Protein AF-A0A8H2PKF2-F1 (afdb_monomer_lite)

Foldseek 3Di:
DDDDPPPPPPPPPVPVLVVLLVLLLCLLQVLLCCLVPQAWDPDDDPCSNVSSVVSNVVSVVSVVLSVVCVVPVVSSVVCVVCSVVSNVVSVVVSVVCCCCGRVVVDPDPPDDDDD

Radius of gyration: 20.4 Å; chains: 1; bounding box: 62×40×56 Å

Structure (mmCIF, N/CA/C/O backbone):
data_AF-A0A8H2PKF2-F1
#
_entry.id   AF-A0A8H2PKF2-F1
#
loop_
_atom_site.group_PDB
_atom_site.id
_atom_site.type_symbol
_atom_site.label_atom_id
_atom_site.label_alt_id
_atom_site.label_comp_id
_atom_site.label_asym_id
_atom_site.label_entity_id
_atom_site.label_seq_id
_atom_site.pdbx_PDB_ins_code
_atom_site.Cartn_x
_atom_site.Cartn_y
_atom_site.Cartn_z
_atom_site.occupancy
_atom_site.B_iso_or_equiv
_atom_site.auth_seq_id
_atom_site.auth_comp_id
_atom_site.auth_asym_id
_atom_site.auth_atom_id
_atom_site.pdbx_PDB_model_num
ATOM 1 N N . MET A 1 1 ? -35.311 26.660 37.544 1.00 52.72 1 MET A N 1
ATOM 2 C CA . MET A 1 1 ? -35.592 25.483 36.696 1.00 52.7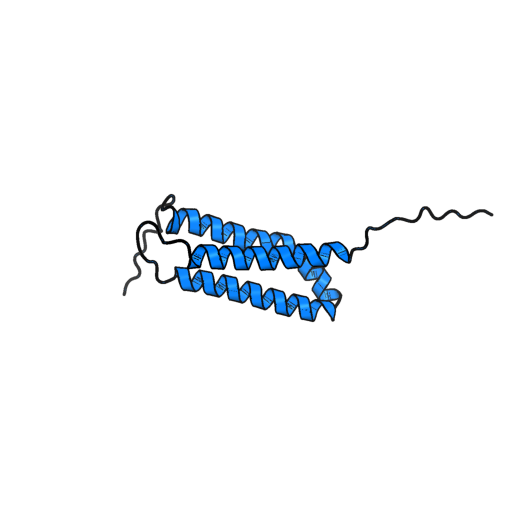2 1 MET A CA 1
ATOM 3 C C . MET A 1 1 ? -35.675 25.957 35.256 1.00 52.72 1 MET A C 1
ATOM 5 O O . MET A 1 1 ? -36.600 26.689 34.955 1.00 52.72 1 MET A O 1
ATOM 9 N N . SER A 1 2 ? -34.694 25.623 34.417 1.00 45.69 2 SER A N 1
ATOM 10 C CA . SER A 1 2 ? -34.925 25.154 33.043 1.00 45.69 2 SER A CA 1
ATOM 11 C C . SER A 1 2 ? -33.579 24.757 32.447 1.00 45.69 2 SER A C 1
ATOM 13 O O . SER A 1 2 ? -32.729 25.599 32.167 1.00 45.69 2 SER A O 1
ATOM 15 N N . SER A 1 3 ? -33.393 23.449 32.341 1.00 62.47 3 SER A N 1
ATOM 16 C CA . SER A 1 3 ? -32.327 22.794 31.601 1.00 62.47 3 SER A CA 1
ATOM 17 C C . SER A 1 3 ? -32.465 23.109 30.116 1.00 62.47 3 SER A C 1
ATOM 19 O O . SER A 1 3 ? -33.571 23.053 29.586 1.00 62.47 3 SER A O 1
ATOM 21 N N . THR A 1 4 ? -31.349 23.348 29.435 1.00 54.03 4 THR A N 1
ATOM 22 C CA . THR A 1 4 ? -31.256 23.029 28.007 1.00 54.03 4 THR A CA 1
ATOM 23 C C . THR A 1 4 ? -29.819 22.662 27.698 1.00 54.03 4 THR A C 1
ATOM 25 O O . THR A 1 4 ? -28.967 23.510 27.440 1.00 54.03 4 THR A O 1
ATOM 28 N N . ASP A 1 5 ? -29.579 21.359 27.808 1.00 52.06 5 ASP A N 1
ATOM 29 C CA . ASP A 1 5 ? -28.483 20.625 27.203 1.00 52.06 5 ASP A CA 1
ATOM 30 C C . ASP A 1 5 ? -28.297 21.066 25.749 1.00 52.06 5 ASP A C 1
ATOM 32 O O . ASP A 1 5 ? -29.029 20.639 24.851 1.00 52.06 5 ASP A O 1
ATOM 36 N N . ALA A 1 6 ? -27.297 21.911 25.501 1.00 57.41 6 ALA A N 1
ATOM 37 C CA . ALA A 1 6 ? -26.749 22.081 24.165 1.00 57.41 6 ALA A CA 1
ATOM 38 C C . ALA A 1 6 ? -26.019 20.781 23.823 1.00 57.41 6 ALA A C 1
ATOM 40 O O . ALA A 1 6 ? -24.849 20.565 24.143 1.00 57.41 6 ALA A O 1
ATOM 41 N N . THR A 1 7 ? -26.799 19.881 23.243 1.00 52.03 7 THR A N 1
ATOM 42 C CA . THR A 1 7 ? -26.437 18.562 22.763 1.00 52.03 7 THR A CA 1
ATOM 43 C C . THR A 1 7 ? -25.239 18.720 21.838 1.00 52.03 7 THR A C 1
ATOM 45 O O . THR A 1 7 ? -25.351 19.186 20.705 1.00 52.03 7 THR A O 1
ATOM 48 N N . VAL A 1 8 ? -24.062 18.362 22.347 1.00 54.22 8 VAL A N 1
ATOM 49 C CA . VAL A 1 8 ? -22.845 18.220 21.559 1.00 54.22 8 VAL A CA 1
ATOM 50 C C . VAL A 1 8 ? -23.145 17.141 20.522 1.00 54.22 8 VAL A C 1
ATOM 52 O O . VAL A 1 8 ? -23.104 15.949 20.827 1.00 54.22 8 VAL A O 1
ATOM 55 N N . LEU A 1 9 ? -23.516 17.550 19.307 1.00 50.47 9 LEU A N 1
ATOM 56 C CA . LEU A 1 9 ? -23.667 16.665 18.156 1.00 50.47 9 LEU A CA 1
ATOM 57 C C . LEU A 1 9 ? -22.272 16.191 17.752 1.00 50.47 9 LEU A C 1
ATOM 59 O O . LEU A 1 9 ? -21.664 16.662 16.794 1.00 50.47 9 LEU A O 1
ATOM 63 N N . ASN A 1 10 ? -21.736 15.272 18.546 1.00 56.50 10 ASN A N 1
ATOM 64 C CA . ASN A 1 10 ? -20.549 14.524 18.209 1.00 56.50 10 ASN A CA 1
ATOM 65 C C . ASN A 1 10 ? -20.927 13.700 16.967 1.00 56.50 10 ASN A C 1
ATOM 67 O O . ASN A 1 10 ? -21.855 12.887 17.054 1.00 56.50 10 ASN A O 1
ATOM 71 N N . PRO A 1 11 ? -20.304 13.918 15.794 1.00 54.91 11 PRO A N 1
ATOM 72 C CA . PRO A 1 11 ? -20.658 13.148 14.614 1.00 54.91 11 PRO A CA 1
ATOM 73 C C . PRO A 1 11 ? -20.467 11.663 14.941 1.00 54.91 11 PRO A C 1
ATOM 75 O O . PRO A 1 11 ? -19.468 11.313 15.582 1.00 54.91 11 PRO A O 1
ATOM 78 N N . PRO A 1 12 ? -21.395 10.780 14.531 1.00 50.19 12 PRO A N 1
ATOM 79 C CA . PRO A 1 12 ? -21.312 9.367 14.848 1.00 50.19 12 PRO A CA 1
ATOM 80 C C . PRO A 1 12 ? -19.991 8.832 14.298 1.00 50.19 12 PRO A C 1
ATOM 82 O O . PRO A 1 12 ? -19.786 8.670 13.094 1.00 50.19 12 PRO A O 1
ATOM 85 N N . VAL A 1 13 ? -19.073 8.559 15.223 1.00 52.84 13 VAL A N 1
ATOM 86 C CA . VAL A 1 13 ? -17.730 8.009 15.001 1.00 52.84 13 VAL A CA 1
ATOM 87 C C . VAL A 1 13 ? -17.767 6.731 14.141 1.00 52.84 13 VAL A C 1
ATOM 89 O O . VAL A 1 13 ? -16.763 6.385 13.515 1.00 52.84 13 VAL A O 1
ATOM 92 N N . ALA A 1 14 ? -18.940 6.100 14.033 1.00 50.56 14 ALA A N 1
ATOM 93 C CA . ALA A 1 14 ? -19.238 4.910 13.252 1.00 50.56 14 ALA A CA 1
ATOM 94 C C . ALA A 1 14 ? -19.068 5.066 11.725 1.00 50.56 14 ALA A C 1
ATOM 96 O O . ALA A 1 14 ? -18.584 4.131 11.091 1.00 50.56 14 ALA A O 1
ATOM 97 N N . LEU A 1 15 ? -19.391 6.217 11.112 1.00 44.12 15 LEU A N 1
ATOM 98 C CA . LEU A 1 15 ? -19.379 6.325 9.637 1.00 44.12 15 LEU A CA 1
ATOM 99 C C . LEU A 1 15 ? -17.959 6.462 9.053 1.00 44.12 15 LEU A C 1
ATOM 101 O O . LEU A 1 15 ? -17.655 5.939 7.983 1.00 44.12 15 LEU A O 1
ATOM 105 N N . LYS A 1 16 ? -17.050 7.118 9.784 1.00 51.56 16 LYS A N 1
ATOM 106 C CA . LYS A 1 16 ? -15.655 7.314 9.342 1.00 51.56 16 LYS A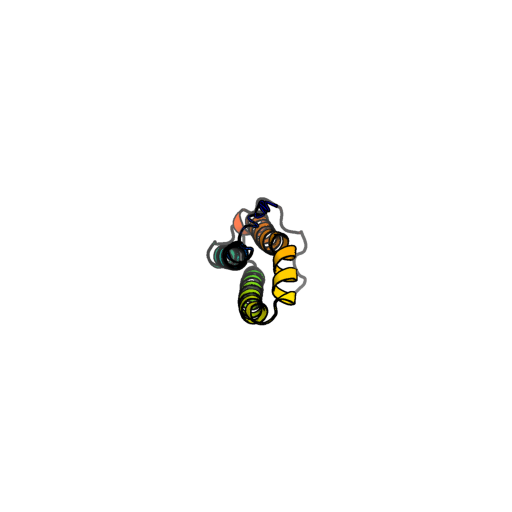 CA 1
ATOM 107 C C . LYS A 1 16 ? -14.856 6.003 9.278 1.00 51.56 16 LYS A C 1
ATOM 109 O O . LYS A 1 16 ? -13.928 5.909 8.483 1.00 51.56 16 LYS A O 1
ATOM 114 N N . LEU A 1 17 ? -15.220 4.990 10.073 1.00 53.47 17 LEU A N 1
ATOM 115 C CA . LEU A 1 17 ? -14.496 3.714 10.126 1.00 53.47 17 LEU A CA 1
ATOM 116 C C . LEU A 1 17 ? -14.662 2.892 8.833 1.00 53.47 17 LEU A C 1
ATOM 118 O O . LEU A 1 17 ? -13.703 2.268 8.385 1.00 53.47 17 LEU A O 1
ATOM 122 N N . GLY A 1 18 ? -15.843 2.940 8.205 1.00 65.06 18 GLY A N 1
ATOM 123 C CA . GLY A 1 18 ? -16.121 2.213 6.961 1.00 65.06 18 GLY A CA 1
ATOM 124 C C . GLY A 1 18 ? -15.340 2.755 5.762 1.00 65.06 18 GLY A C 1
ATOM 125 O O . GLY A 1 18 ? -14.670 1.994 5.068 1.00 65.06 18 GLY A O 1
ATOM 126 N N . TRP A 1 19 ? -15.361 4.075 5.551 1.00 72.62 19 TRP A N 1
ATOM 127 C CA . TRP A 1 19 ? -14.678 4.695 4.409 1.00 72.62 19 TRP A CA 1
ATOM 128 C C . TRP A 1 19 ? -13.151 4.651 4.532 1.00 72.62 19 TRP A C 1
ATOM 130 O O . TRP A 1 19 ? -12.467 4.369 3.554 1.00 72.62 19 TRP A O 1
ATOM 140 N N . GLN A 1 20 ? -12.595 4.887 5.729 1.00 74.75 20 GLN A N 1
ATOM 141 C CA . GLN A 1 20 ? -11.141 4.840 5.932 1.00 74.75 20 GLN A CA 1
ATOM 142 C C . GLN A 1 20 ? -10.588 3.419 5.764 1.00 74.75 20 GLN A C 1
ATOM 144 O O . GLN A 1 20 ? -9.554 3.243 5.125 1.00 74.75 20 GLN A O 1
ATOM 149 N N . GLY A 1 21 ? -11.287 2.403 6.285 1.00 75.56 21 GLY A N 1
ATOM 150 C CA . GLY A 1 21 ? -10.905 1.003 6.088 1.00 75.56 21 GLY A CA 1
ATOM 151 C C . GLY A 1 21 ? -10.977 0.581 4.619 1.00 75.56 21 GLY A C 1
ATOM 152 O O . GLY A 1 21 ? -10.047 -0.050 4.119 1.00 75.56 21 GLY A O 1
ATOM 153 N N . ALA A 1 22 ? -12.035 0.990 3.910 1.00 80.75 22 ALA A N 1
ATOM 154 C CA . ALA A 1 22 ? -12.155 0.759 2.473 1.00 80.75 22 ALA A CA 1
ATOM 155 C C . ALA A 1 22 ? -11.028 1.452 1.693 1.00 80.75 22 ALA A C 1
ATOM 157 O O . ALA A 1 22 ? -10.405 0.824 0.848 1.00 80.75 22 ALA A O 1
ATOM 158 N N . ALA A 1 23 ? -10.703 2.707 2.018 1.00 85.00 23 ALA A N 1
ATOM 159 C CA . ALA A 1 23 ? -9.631 3.449 1.359 1.00 85.00 23 ALA A CA 1
ATOM 160 C C . ALA A 1 23 ? -8.257 2.776 1.519 1.00 85.00 23 ALA A C 1
ATOM 162 O O . ALA A 1 23 ? -7.507 2.712 0.549 1.00 85.00 23 ALA A O 1
ATOM 163 N N . VAL A 1 24 ? -7.945 2.233 2.705 1.00 85.38 24 VAL A N 1
ATOM 164 C CA . VAL A 1 24 ? -6.709 1.461 2.933 1.00 85.38 24 VAL A CA 1
ATOM 165 C C . VAL A 1 24 ? -6.668 0.253 2.000 1.00 85.38 24 VAL A C 1
ATOM 167 O O . VAL A 1 24 ? -5.733 0.124 1.214 1.00 85.38 24 VAL A O 1
ATOM 170 N N . VAL A 1 25 ? -7.687 -0.608 2.040 1.00 85.69 25 VAL A N 1
ATOM 171 C CA . VAL A 1 25 ? -7.717 -1.833 1.222 1.00 85.69 25 VAL A CA 1
ATOM 172 C C . VAL A 1 25 ? -7.637 -1.494 -0.266 1.00 85.69 25 VAL A C 1
ATOM 174 O O . VAL A 1 25 ? -6.820 -2.072 -0.981 1.00 85.69 25 VAL A O 1
ATOM 177 N N . THR A 1 26 ? -8.420 -0.516 -0.721 1.00 87.88 26 THR A N 1
ATOM 178 C CA . THR A 1 26 ? -8.419 -0.073 -2.117 1.00 87.88 26 THR A CA 1
ATOM 179 C C . THR A 1 26 ? -7.055 0.463 -2.540 1.00 87.88 26 THR A C 1
ATOM 181 O O . THR A 1 26 ? -6.608 0.129 -3.630 1.00 87.88 26 THR A O 1
ATOM 184 N N . ALA A 1 27 ? -6.356 1.232 -1.697 1.00 89.06 27 ALA A N 1
ATOM 185 C CA . ALA A 1 27 ? -5.018 1.734 -2.015 1.00 89.06 27 ALA A CA 1
ATOM 186 C C . ALA A 1 27 ? -4.005 0.592 -2.200 1.00 89.06 27 ALA A C 1
ATOM 188 O O . ALA A 1 27 ? -3.284 0.564 -3.196 1.00 89.06 27 ALA A O 1
ATOM 189 N N . TRP A 1 28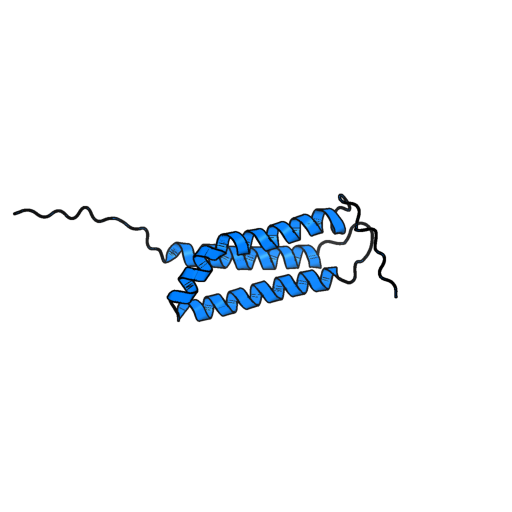 ? -3.982 -0.381 -1.283 1.00 91.12 28 TRP A N 1
ATOM 190 C CA . TRP A 1 28 ? -3.076 -1.531 -1.371 1.00 91.12 28 TRP A CA 1
ATOM 191 C C . TRP A 1 28 ? -3.369 -2.419 -2.587 1.00 91.12 28 TRP A C 1
ATOM 193 O O . TRP A 1 28 ? -2.444 -2.823 -3.293 1.00 91.12 28 TRP A O 1
ATOM 203 N N . VAL A 1 29 ? -4.648 -2.684 -2.869 1.00 89.81 29 VAL A N 1
ATOM 204 C CA . VAL A 1 29 ? -5.062 -3.480 -4.035 1.00 89.81 29 VAL A CA 1
ATOM 205 C C . VAL A 1 29 ? -4.772 -2.739 -5.340 1.00 89.81 29 VAL A C 1
ATOM 207 O O . VAL A 1 29 ? -4.224 -3.336 -6.262 1.00 89.81 29 VAL A O 1
ATOM 210 N N . ALA A 1 30 ? -5.082 -1.444 -5.425 1.00 89.25 30 ALA A N 1
ATOM 211 C CA . ALA A 1 30 ? -4.818 -0.644 -6.620 1.00 89.25 30 ALA A CA 1
ATOM 212 C C . ALA A 1 30 ? -3.324 -0.623 -6.968 1.00 89.25 30 ALA A C 1
ATOM 214 O O . ALA A 1 30 ? -2.965 -0.788 -8.132 1.00 89.25 30 ALA A O 1
ATOM 215 N N . VAL A 1 31 ? -2.452 -0.494 -5.964 1.00 87.88 31 VAL A N 1
ATOM 216 C CA . VAL A 1 31 ? -0.998 -0.550 -6.162 1.00 87.88 31 VAL A CA 1
ATOM 217 C C . VAL A 1 31 ? -0.556 -1.944 -6.607 1.00 87.88 31 VAL A C 1
ATOM 219 O O . VAL A 1 31 ? 0.196 -2.051 -7.571 1.00 87.88 31 VAL A O 1
ATOM 222 N N . ALA A 1 32 ? -1.065 -3.020 -6.001 1.00 88.75 32 ALA A N 1
ATOM 223 C CA . ALA A 1 32 ? -0.751 -4.380 -6.446 1.00 88.75 32 ALA A CA 1
ATOM 224 C C . ALA A 1 32 ? -1.149 -4.633 -7.912 1.00 88.75 32 ALA A C 1
ATOM 226 O O . ALA A 1 32 ? -0.384 -5.232 -8.674 1.00 88.75 32 ALA A O 1
ATOM 227 N N . LEU A 1 33 ? -2.327 -4.149 -8.319 1.00 88.69 33 LEU A N 1
ATOM 228 C CA . LEU A 1 33 ? -2.799 -4.231 -9.700 1.00 88.69 33 LEU A CA 1
ATOM 229 C C . LEU A 1 33 ? -1.916 -3.405 -10.638 1.00 88.69 33 LEU A C 1
ATOM 231 O O . LEU A 1 33 ? -1.511 -3.909 -11.683 1.00 88.69 33 LEU A O 1
ATOM 235 N N . LEU A 1 34 ? -1.560 -2.179 -10.251 1.00 88.25 34 LEU A N 1
ATOM 236 C CA . LEU A 1 34 ? -0.650 -1.335 -11.023 1.00 88.25 34 LEU A CA 1
ATOM 237 C C . LEU A 1 34 ? 0.685 -2.046 -11.269 1.00 88.25 34 LEU A C 1
ATOM 239 O O . LEU A 1 34 ? 1.164 -2.089 -12.401 1.00 88.25 34 LEU A O 1
ATOM 243 N N . ILE A 1 35 ? 1.266 -2.641 -10.228 1.00 85.81 35 ILE A N 1
ATOM 244 C CA . ILE A 1 35 ? 2.548 -3.347 -10.323 1.00 85.81 35 ILE A CA 1
ATOM 245 C C . ILE A 1 35 ? 2.436 -4.568 -11.242 1.00 85.81 35 ILE A C 1
ATOM 247 O O . ILE A 1 35 ? 3.347 -4.802 -12.040 1.00 85.81 35 ILE A O 1
ATOM 251 N N . SER A 1 36 ? 1.328 -5.310 -11.146 1.00 84.31 36 SER A N 1
ATOM 252 C CA . SER A 1 36 ? 1.118 -6.575 -11.862 1.00 84.31 36 SER A CA 1
ATOM 253 C C . SER A 1 36 ? 0.772 -6.391 -13.340 1.00 84.31 36 SER A C 1
ATOM 255 O O . SER A 1 36 ? 1.223 -7.179 -14.165 1.00 84.31 36 SER A O 1
ATOM 257 N N . TYR A 1 37 ? -0.034 -5.379 -13.674 1.00 85.94 37 TYR A N 1
ATOM 258 C CA . TYR A 1 37 ? -0.575 -5.201 -15.026 1.00 85.94 37 TYR A CA 1
ATOM 259 C C . TYR A 1 37 ? 0.168 -4.159 -15.860 1.00 85.94 37 TYR A C 1
ATOM 261 O O . TYR A 1 37 ? 0.140 -4.241 -17.087 1.00 85.94 37 TYR A O 1
ATOM 269 N N . TRP A 1 38 ? 0.841 -3.187 -15.241 1.00 81.12 38 TRP A N 1
ATOM 270 C CA . TRP A 1 38 ? 1.629 -2.220 -16.001 1.00 81.12 38 TRP A CA 1
ATOM 271 C C . TRP A 1 38 ? 2.984 -2.839 -16.383 1.00 81.12 38 TRP A C 1
ATOM 273 O O . TRP A 1 38 ? 3.687 -3.322 -15.499 1.00 81.12 38 TRP A O 1
ATOM 283 N N . PRO A 1 39 ? 3.412 -2.843 -17.652 1.00 78.31 39 PRO A N 1
ATOM 284 C CA . PRO A 1 39 ? 4.696 -3.428 -18.047 1.00 78.31 39 PRO A CA 1
ATOM 285 C C . PRO A 1 39 ? 5.894 -2.583 -17.581 1.00 78.31 39 PRO A C 1
ATOM 287 O O . PRO A 1 39 ? 5.835 -1.358 -17.538 1.00 78.31 39 PRO A O 1
ATOM 290 N N . ASN A 1 40 ? 7.006 -3.222 -17.221 1.00 79.31 40 ASN A N 1
ATOM 291 C CA . ASN A 1 40 ? 8.227 -2.493 -16.854 1.00 79.31 40 ASN A CA 1
ATOM 292 C C . ASN A 1 40 ? 8.856 -1.844 -18.099 1.00 79.31 40 ASN A C 1
ATOM 294 O O . ASN A 1 40 ? 8.876 -2.464 -19.160 1.00 79.31 40 ASN A O 1
ATOM 298 N N . ALA A 1 41 ? 9.398 -0.628 -17.971 1.00 75.50 41 ALA A N 1
ATOM 299 C CA . ALA A 1 41 ? 9.866 0.143 -19.130 1.00 75.50 41 ALA A CA 1
ATOM 300 C C . ALA A 1 41 ? 11.113 -0.440 -19.808 1.00 75.50 41 ALA A C 1
ATOM 302 O O . ALA A 1 41 ? 11.198 -0.444 -21.031 1.00 75.50 41 ALA A O 1
ATOM 303 N N . VAL A 1 42 ? 12.099 -0.890 -19.023 1.00 71.50 42 VAL A N 1
ATOM 304 C CA . VAL A 1 42 ? 13.440 -1.212 -19.552 1.00 71.50 42 VAL A CA 1
ATOM 305 C C . VAL A 1 42 ? 13.772 -2.698 -19.454 1.00 71.50 42 VAL A C 1
ATOM 307 O O . VAL A 1 42 ? 14.313 -3.275 -20.391 1.00 71.50 42 VAL A O 1
ATOM 310 N N . ARG A 1 43 ? 13.472 -3.343 -18.321 1.00 70.12 43 ARG A N 1
ATOM 311 C CA . ARG A 1 43 ? 13.746 -4.772 -18.114 1.00 70.12 43 ARG A CA 1
ATOM 312 C C . ARG A 1 43 ? 12.706 -5.416 -17.212 1.00 70.12 43 ARG A C 1
ATOM 314 O O . ARG A 1 43 ? 12.101 -4.743 -16.380 1.00 70.12 43 ARG A O 1
ATOM 321 N N . ASN A 1 44 ? 12.562 -6.732 -17.323 1.00 67.50 44 ASN A N 1
ATOM 322 C CA . ASN A 1 44 ? 11.764 -7.507 -16.383 1.00 67.50 44 ASN A CA 1
ATOM 323 C C . ASN A 1 44 ? 12.529 -7.692 -15.072 1.00 67.50 44 ASN A C 1
ATOM 325 O O . ASN A 1 44 ? 13.622 -8.256 -15.047 1.00 67.50 44 ASN A O 1
ATOM 329 N N . TRP A 1 45 ? 11.953 -7.189 -13.984 1.00 67.06 45 TRP A N 1
ATOM 330 C CA . TRP A 1 45 ? 12.494 -7.334 -12.640 1.00 67.06 45 TRP A CA 1
ATOM 331 C C . TRP A 1 45 ? 11.803 -8.509 -11.948 1.00 67.06 45 TRP A C 1
ATOM 333 O O . TRP A 1 45 ? 10.595 -8.447 -11.751 1.00 67.06 45 TRP A O 1
ATOM 343 N N . PRO A 1 46 ? 12.523 -9.563 -11.529 1.00 68.25 46 PRO A N 1
ATOM 344 C CA . PRO A 1 46 ? 11.897 -10.723 -10.885 1.00 68.25 46 PRO A CA 1
ATOM 345 C C . PRO A 1 46 ? 11.134 -10.368 -9.598 1.00 68.25 46 PRO A C 1
ATOM 347 O O . PRO A 1 46 ? 10.131 -10.990 -9.262 1.00 68.25 46 PRO A O 1
ATOM 350 N N . MET A 1 47 ? 11.589 -9.335 -8.881 1.00 71.00 47 MET A N 1
ATOM 351 C CA . MET A 1 47 ? 11.017 -8.921 -7.597 1.00 71.00 47 MET A CA 1
ATOM 352 C C . MET A 1 47 ? 9.773 -8.025 -7.702 1.00 71.00 47 MET A C 1
ATOM 354 O O . MET A 1 47 ? 9.125 -7.806 -6.678 1.00 71.00 47 MET A O 1
ATOM 358 N N . THR A 1 48 ? 9.364 -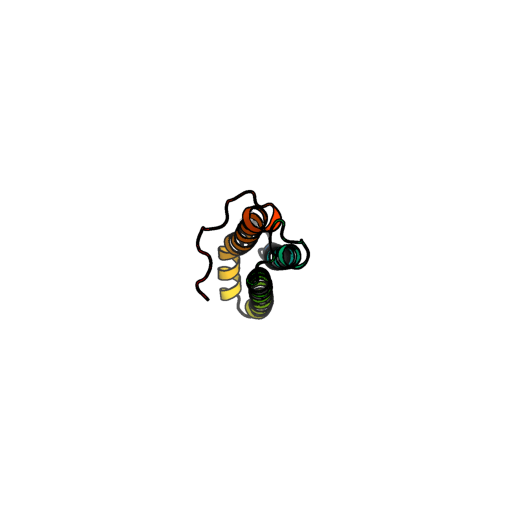7.563 -8.896 1.00 75.94 48 THR A N 1
ATOM 359 C CA . THR A 1 48 ? 8.116 -6.777 -9.034 1.00 75.94 48 THR A CA 1
ATOM 360 C C . THR A 1 48 ? 6.898 -7.590 -8.595 1.00 75.94 48 THR A C 1
ATOM 362 O O . THR A 1 48 ? 6.003 -7.071 -7.932 1.00 75.94 48 THR A O 1
ATOM 365 N N . GLN A 1 49 ? 6.879 -8.894 -8.891 1.00 79.38 49 GLN A N 1
ATOM 366 C CA . GLN A 1 49 ? 5.824 -9.797 -8.415 1.00 79.38 49 GLN A CA 1
ATOM 367 C C . GLN A 1 49 ? 5.870 -10.005 -6.898 1.00 79.38 49 GLN A C 1
ATOM 369 O O . GLN A 1 49 ? 4.821 -10.096 -6.265 1.00 79.38 49 GLN A O 1
ATOM 374 N N . GLY A 1 50 ? 7.063 -10.018 -6.295 1.00 82.38 50 GLY A N 1
ATOM 375 C CA . GLY A 1 50 ? 7.216 -10.073 -4.840 1.00 82.38 50 GLY A CA 1
ATOM 376 C C . GLY A 1 50 ? 6.566 -8.872 -4.150 1.00 82.38 50 GLY A C 1
ATOM 377 O O . GLY A 1 50 ? 5.826 -9.046 -3.181 1.00 82.38 50 GLY A O 1
ATOM 378 N N . LEU A 1 51 ? 6.765 -7.666 -4.694 1.00 83.75 51 LEU A N 1
ATOM 379 C CA . LEU A 1 51 ? 6.144 -6.445 -4.176 1.00 83.75 51 LEU A CA 1
ATOM 380 C C . LEU A 1 51 ? 4.617 -6.461 -4.345 1.00 83.75 51 LEU A C 1
ATOM 382 O O . LEU A 1 51 ? 3.897 -6.149 -3.397 1.00 83.75 51 LEU A O 1
ATOM 386 N N . ALA A 1 52 ? 4.111 -6.889 -5.507 1.00 84.25 52 ALA A N 1
ATOM 387 C CA . ALA A 1 52 ? 2.671 -7.037 -5.730 1.00 84.25 52 ALA A CA 1
ATOM 388 C C . ALA A 1 52 ? 2.030 -8.022 -4.734 1.00 84.25 52 ALA A C 1
ATOM 390 O O . ALA A 1 52 ? 1.002 -7.712 -4.125 1.00 84.25 52 ALA A O 1
ATOM 391 N N . ASN A 1 53 ? 2.667 -9.175 -4.508 1.00 87.31 53 ASN A N 1
ATOM 392 C CA . ASN A 1 53 ? 2.206 -10.176 -3.547 1.00 87.31 53 ASN A CA 1
ATOM 393 C C . ASN A 1 53 ? 2.227 -9.646 -2.109 1.00 87.31 53 ASN A C 1
ATOM 395 O O . ASN A 1 53 ? 1.294 -9.906 -1.350 1.00 87.31 53 ASN A O 1
ATOM 399 N N . LEU A 1 54 ? 3.250 -8.870 -1.738 1.00 87.44 54 LEU A N 1
ATOM 400 C CA . LEU A 1 54 ? 3.311 -8.204 -0.437 1.00 87.44 54 LEU A CA 1
ATOM 401 C C . LEU A 1 54 ? 2.143 -7.230 -0.278 1.00 87.44 54 LEU A C 1
ATOM 403 O O . LEU A 1 54 ? 1.456 -7.264 0.744 1.00 87.44 54 LEU A O 1
ATOM 407 N N . CYS A 1 55 ? 1.867 -6.410 -1.296 1.00 86.69 55 CYS A N 1
ATOM 408 C CA . CYS A 1 55 ? 0.748 -5.476 -1.254 1.00 86.69 55 CYS A CA 1
ATOM 409 C C . CYS A 1 55 ? -0.600 -6.187 -1.068 1.00 86.69 55 CYS A C 1
ATOM 411 O O . CYS A 1 55 ? -1.410 -5.763 -0.239 1.00 86.69 55 CYS A O 1
ATOM 413 N N . LEU A 1 56 ? -0.823 -7.298 -1.776 1.00 87.25 56 LEU A N 1
ATOM 414 C CA . LEU A 1 56 ? -2.017 -8.128 -1.591 1.00 87.25 56 LEU A CA 1
ATOM 415 C C . LEU A 1 56 ? -2.069 -8.774 -0.202 1.00 87.25 56 LEU A C 1
ATOM 417 O O . LEU A 1 56 ? -3.130 -8.784 0.422 1.00 87.25 56 LEU A O 1
ATOM 421 N N . GLY A 1 57 ? -0.941 -9.269 0.308 1.00 89.12 57 GLY A N 1
ATOM 422 C CA . GLY A 1 57 ? -0.848 -9.850 1.648 1.00 89.12 57 GLY A CA 1
ATOM 423 C C . GLY A 1 57 ? -1.219 -8.847 2.742 1.00 89.12 57 GLY A C 1
ATOM 424 O O . GLY A 1 57 ? -1.996 -9.171 3.642 1.00 89.12 57 GLY A O 1
ATOM 425 N N . VAL A 1 58 ? -0.741 -7.604 2.633 1.00 86.44 58 VAL A N 1
ATOM 426 C CA . VAL A 1 58 ? -1.095 -6.528 3.572 1.00 86.44 58 VAL A CA 1
ATOM 427 C C . VAL A 1 58 ? -2.570 -6.141 3.446 1.00 86.44 58 VAL A C 1
ATOM 429 O O . VAL A 1 58 ? -3.236 -5.975 4.469 1.00 86.44 58 VAL A O 1
ATOM 432 N N . ALA A 1 59 ? -3.113 -6.057 2.226 1.00 86.81 59 ALA A N 1
ATOM 433 C CA . ALA A 1 59 ? -4.541 -5.808 2.018 1.00 86.81 59 ALA A CA 1
ATOM 434 C C . ALA A 1 59 ? -5.410 -6.899 2.669 1.00 86.81 59 ALA A C 1
ATOM 436 O O . ALA A 1 59 ? -6.355 -6.588 3.398 1.00 86.81 59 ALA A O 1
ATOM 437 N N . ALA A 1 60 ? -5.060 -8.171 2.459 1.00 87.88 60 ALA A N 1
ATOM 438 C CA . ALA A 1 60 ? -5.755 -9.311 3.047 1.00 87.88 60 ALA A CA 1
ATOM 439 C C . ALA A 1 60 ? -5.685 -9.287 4.581 1.00 87.88 60 ALA A C 1
ATOM 441 O O . ALA A 1 60 ? -6.712 -9.437 5.249 1.00 87.88 60 ALA A O 1
ATOM 442 N N . LEU A 1 61 ? -4.504 -9.014 5.145 1.00 87.12 61 LEU A N 1
ATOM 443 C CA . LEU A 1 61 ? -4.330 -8.850 6.587 1.00 87.12 61 LEU A CA 1
ATOM 444 C C . LEU A 1 61 ? -5.223 -7.726 7.132 1.00 87.12 61 LEU A C 1
ATOM 446 O O . LEU A 1 61 ? -5.857 -7.896 8.173 1.00 87.12 61 LEU A O 1
ATOM 450 N N . PHE A 1 62 ? -5.336 -6.608 6.411 1.00 83.00 62 PHE A N 1
ATOM 451 C CA . PHE A 1 62 ? -6.210 -5.500 6.795 1.00 83.00 62 PHE A CA 1
ATOM 452 C C . PHE A 1 62 ? -7.685 -5.875 6.820 1.00 83.00 62 PHE A C 1
ATOM 454 O O . PHE A 1 62 ? -8.394 -5.511 7.760 1.00 83.00 62 PHE A O 1
ATOM 461 N N . ILE A 1 63 ? -8.147 -6.619 5.816 1.00 83.62 63 ILE A N 1
ATOM 462 C CA . ILE A 1 63 ? -9.523 -7.120 5.765 1.00 83.62 63 ILE A CA 1
ATOM 463 C C . ILE A 1 63 ? -9.798 -7.995 6.993 1.00 83.62 63 ILE A C 1
ATOM 465 O O . ILE A 1 63 ? -10.782 -7.767 7.699 1.00 83.62 63 ILE A O 1
ATOM 469 N N . VAL A 1 64 ? -8.899 -8.933 7.305 1.00 85.56 64 VAL A N 1
ATOM 470 C CA . VAL A 1 64 ? -9.023 -9.815 8.477 1.00 85.56 64 VAL A CA 1
ATOM 471 C C . VAL A 1 64 ? -9.043 -9.006 9.777 1.00 85.56 64 VAL A C 1
ATOM 473 O O . VAL A 1 64 ? -9.952 -9.170 10.592 1.00 85.56 64 VAL A O 1
ATOM 476 N N . LEU A 1 65 ? -8.098 -8.080 9.961 1.00 81.19 65 LEU A N 1
ATOM 477 C CA . LEU A 1 65 ? -8.031 -7.228 11.152 1.00 81.19 65 LEU A CA 1
ATOM 478 C C . LEU A 1 65 ? -9.255 -6.321 11.298 1.00 81.19 65 LEU A C 1
ATOM 480 O O . LEU A 1 65 ? -9.700 -6.083 12.417 1.00 81.19 65 LEU A O 1
ATOM 484 N N . SER A 1 66 ? -9.830 -5.844 10.195 1.00 75.88 66 SER A N 1
ATOM 485 C CA . SER A 1 66 ? -11.056 -5.042 10.206 1.00 75.88 66 SER A CA 1
ATOM 486 C C . SER A 1 66 ? -12.267 -5.876 10.644 1.00 75.88 66 SER A C 1
ATOM 488 O O . SER A 1 66 ? -13.053 -5.445 11.493 1.00 75.88 66 SER A O 1
ATOM 490 N N . LEU A 1 67 ? -12.381 -7.114 10.150 1.00 79.69 67 LEU A N 1
ATOM 491 C CA . LEU A 1 67 ? -13.430 -8.053 10.559 1.00 79.69 67 LEU A CA 1
ATOM 492 C C . LEU A 1 67 ? -13.316 -8.436 12.045 1.00 79.69 67 LEU A C 1
ATOM 494 O O . LEU A 1 67 ? -14.332 -8.481 12.742 1.00 79.69 67 LEU A O 1
ATOM 498 N N . LEU A 1 68 ? -12.097 -8.659 12.547 1.00 78.06 68 LEU A N 1
ATOM 499 C CA . LEU A 1 68 ? -11.843 -8.943 13.966 1.00 78.06 68 LEU A CA 1
ATOM 500 C C . LEU A 1 68 ? -12.019 -7.694 14.847 1.00 78.06 68 LEU A C 1
ATOM 502 O O . LEU A 1 68 ? -12.582 -7.779 15.937 1.00 78.06 68 LEU A O 1
ATOM 506 N N . GLY A 1 69 ? -11.601 -6.521 14.369 1.00 68.00 69 GLY A N 1
ATOM 507 C CA . GLY A 1 69 ? -11.724 -5.239 15.065 1.00 68.00 69 GLY A CA 1
ATOM 508 C C . GLY A 1 69 ? -13.174 -4.805 15.283 1.00 68.00 69 GLY A C 1
ATOM 509 O O . GLY A 1 69 ? -13.470 -4.166 16.289 1.00 68.00 69 GLY A O 1
ATOM 510 N N . ARG A 1 70 ? -14.114 -5.240 14.429 1.00 66.25 70 ARG A N 1
ATOM 511 C CA . ARG A 1 70 ? -15.558 -5.087 14.700 1.00 66.25 70 ARG A CA 1
ATOM 512 C C . ARG A 1 70 ? -16.003 -5.785 15.989 1.00 66.25 70 ARG A C 1
ATOM 514 O O . ARG A 1 70 ? -16.993 -5.360 16.575 1.00 66.25 70 ARG A O 1
ATOM 521 N N . ARG A 1 71 ? -15.296 -6.834 16.430 1.00 67.81 71 ARG A N 1
ATOM 522 C CA . ARG A 1 71 ? -15.563 -7.532 17.700 1.00 67.81 71 ARG A CA 1
ATOM 523 C C . ARG A 1 71 ? -14.806 -6.924 18.887 1.00 67.81 71 ARG A C 1
ATOM 525 O O . ARG A 1 71 ? -15.252 -7.084 20.016 1.00 67.81 71 ARG A O 1
ATOM 532 N N . LEU A 1 72 ? -13.695 -6.219 18.649 1.00 66.94 72 LEU A N 1
ATOM 533 C CA . LEU A 1 72 ? -12.838 -5.630 19.686 1.00 66.94 72 LEU A CA 1
ATOM 534 C C . LEU A 1 72 ? -12.664 -4.116 19.483 1.00 66.94 72 LEU A C 1
ATOM 536 O O . LEU A 1 72 ? -11.806 -3.662 18.724 1.00 66.94 72 LEU A O 1
ATOM 540 N N . SER A 1 73 ? -13.442 -3.331 20.235 1.00 66.62 73 SER A N 1
ATOM 541 C CA . SER A 1 73 ? -13.462 -1.856 20.188 1.00 66.62 73 SER A CA 1
ATOM 542 C C . SER A 1 73 ? -12.075 -1.201 20.354 1.00 66.62 73 SER A C 1
ATOM 544 O O . SER A 1 73 ? -11.750 -0.215 19.689 1.00 66.62 73 SER A O 1
ATOM 546 N N . THR A 1 74 ? -11.196 -1.786 21.173 1.00 72.12 74 THR A N 1
ATOM 547 C CA . THR A 1 74 ? -9.826 -1.292 21.409 1.00 72.12 74 THR A CA 1
ATOM 548 C C . THR A 1 74 ? -8.912 -1.423 20.190 1.00 72.12 74 THR A C 1
ATOM 550 O O . THR A 1 74 ? -8.070 -0.553 19.951 1.00 72.12 74 THR A O 1
ATOM 553 N N . LEU A 1 75 ? -9.083 -2.479 19.391 1.00 68.81 75 LEU A N 1
ATOM 554 C CA . LEU A 1 75 ? -8.299 -2.701 1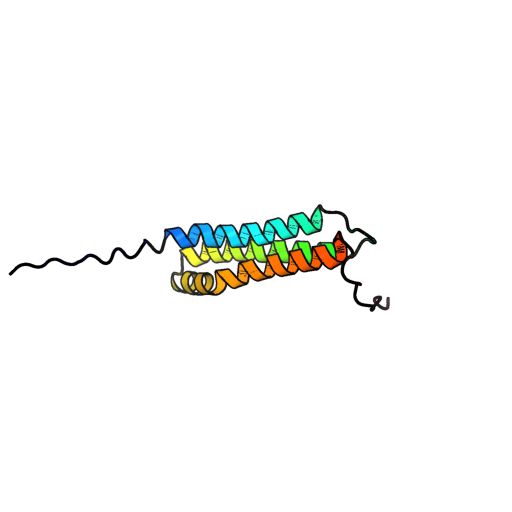8.177 1.00 68.81 75 LEU A CA 1
ATOM 555 C C . LEU A 1 75 ? -8.715 -1.715 17.077 1.00 68.81 75 LEU A C 1
ATOM 557 O O . LEU A 1 75 ? -7.862 -1.142 16.399 1.00 68.81 75 LEU A O 1
ATOM 561 N N . ALA A 1 76 ? -10.021 -1.452 16.965 1.00 68.81 76 ALA A N 1
ATOM 562 C CA . ALA A 1 76 ? -10.571 -0.485 16.020 1.00 68.81 76 ALA A CA 1
ATOM 563 C C . ALA A 1 76 ? -10.043 0.939 16.268 1.00 68.81 76 ALA A C 1
ATOM 565 O O . ALA A 1 76 ? -9.709 1.637 15.310 1.00 68.81 76 ALA A O 1
ATOM 566 N N . LEU A 1 77 ? -9.895 1.361 17.532 1.00 70.50 77 LEU A N 1
ATOM 567 C CA . LEU A 1 77 ? -9.328 2.676 17.858 1.00 70.50 77 LEU A CA 1
ATOM 568 C C . LEU A 1 77 ? -7.871 2.815 17.392 1.00 70.50 77 LEU A C 1
ATOM 570 O O . LEU A 1 77 ? -7.514 3.821 16.781 1.00 70.50 77 LEU A O 1
ATOM 574 N N . ARG A 1 78 ? -7.037 1.795 17.641 1.00 73.12 78 ARG A N 1
ATOM 575 C CA . ARG A 1 78 ? -5.617 1.799 17.242 1.00 73.12 78 ARG A CA 1
ATOM 576 C C . ARG A 1 78 ? -5.449 1.808 15.723 1.00 73.12 78 ARG A C 1
ATOM 578 O O . ARG A 1 78 ? -4.660 2.592 15.200 1.00 73.12 78 ARG A O 1
ATOM 585 N N . LEU A 1 79 ? -6.233 0.988 15.021 1.00 71.00 79 LEU A N 1
ATOM 586 C CA . LEU A 1 79 ? -6.258 0.950 13.556 1.00 71.00 79 LEU A CA 1
ATOM 587 C C . LEU A 1 79 ? -6.668 2.303 12.964 1.00 71.00 79 LEU A C 1
ATOM 589 O O . LEU A 1 79 ? -6.124 2.722 11.946 1.00 71.00 79 LEU A O 1
ATOM 593 N N . ARG A 1 80 ? -7.581 3.022 13.623 1.00 70.81 80 ARG A N 1
ATOM 594 C CA . ARG A 1 80 ? -8.059 4.331 13.169 1.00 70.81 80 ARG A CA 1
ATOM 595 C C . ARG A 1 80 ? -6.998 5.425 13.279 1.00 70.81 80 ARG A C 1
ATOM 597 O O . ARG A 1 80 ? -6.885 6.235 12.365 1.00 70.81 80 ARG A O 1
ATOM 604 N N . THR A 1 81 ? -6.202 5.427 14.348 1.00 77.62 81 THR A N 1
ATOM 605 C CA . THR A 1 81 ? -5.068 6.357 14.496 1.00 77.62 81 THR A CA 1
ATOM 606 C C . THR A 1 81 ? -3.962 6.063 13.479 1.00 77.62 81 THR A C 1
ATOM 608 O O . THR A 1 81 ? -3.353 6.988 12.949 1.00 77.62 81 THR A O 1
ATOM 611 N N . ALA A 1 82 ? -3.733 4.786 13.159 1.00 78.44 82 ALA A N 1
ATOM 612 C CA . ALA A 1 82 ? -2.726 4.371 12.181 1.00 78.44 82 ALA A CA 1
ATOM 613 C C . ALA A 1 82 ? -3.192 4.481 10.714 1.00 78.44 82 ALA A C 1
ATOM 615 O O . ALA A 1 82 ? -2.359 4.444 9.808 1.00 78.44 82 ALA A O 1
ATOM 616 N N . ALA A 1 83 ? -4.498 4.625 10.456 1.00 74.69 83 ALA A N 1
ATOM 617 C CA . ALA A 1 83 ? -5.086 4.610 9.112 1.00 74.69 83 ALA A CA 1
ATOM 618 C C . ALA A 1 83 ? -4.405 5.543 8.086 1.00 74.69 83 ALA A C 1
ATOM 620 O O . ALA A 1 83 ? -4.192 5.097 6.960 1.00 74.69 83 ALA A O 1
ATOM 621 N N . PRO A 1 84 ? -4.008 6.791 8.417 1.00 82.12 84 PRO A N 1
ATOM 622 C CA . PRO A 1 84 ? -3.343 7.671 7.453 1.00 82.12 84 PRO A CA 1
ATOM 623 C C . PRO A 1 84 ? -2.007 7.104 6.961 1.00 82.12 84 PRO A C 1
ATOM 625 O O . PRO A 1 84 ? -1.726 7.127 5.766 1.00 82.12 84 PRO A O 1
ATOM 628 N N . TRP A 1 85 ? -1.210 6.529 7.866 1.00 84.25 85 TRP A N 1
ATOM 629 C CA . TRP A 1 85 ? 0.074 5.907 7.534 1.00 84.25 85 TRP A CA 1
ATOM 630 C C . TRP A 1 85 ? -0.099 4.661 6.671 1.00 84.25 85 TRP A C 1
ATOM 632 O O . TRP A 1 85 ? 0.674 4.420 5.748 1.00 84.25 85 TRP A O 1
ATOM 642 N N . LEU A 1 86 ? -1.161 3.903 6.926 1.00 81.56 86 LEU A N 1
ATOM 643 C CA . LEU A 1 86 ? -1.493 2.693 6.181 1.00 81.56 86 LEU A CA 1
ATOM 644 C C . LEU A 1 86 ? -1.945 2.971 4.745 1.00 81.56 86 LEU A C 1
ATOM 646 O O . LEU A 1 86 ? -1.855 2.072 3.916 1.00 81.56 86 LEU A O 1
ATOM 650 N N . ILE A 1 87 ? -2.408 4.190 4.453 1.00 83.81 87 ILE A N 1
ATOM 651 C CA . ILE A 1 87 ? -2.693 4.668 3.091 1.00 83.81 87 ILE A CA 1
ATOM 652 C C . ILE A 1 87 ? -1.439 5.292 2.471 1.00 83.81 87 ILE A C 1
ATOM 654 O O . ILE A 1 87 ? -1.151 5.058 1.301 1.00 83.81 87 ILE A O 1
ATOM 658 N N . ALA A 1 88 ? -0.673 6.067 3.242 1.00 85.56 88 ALA A N 1
ATOM 659 C CA . ALA A 1 88 ? 0.527 6.733 2.743 1.00 85.56 88 ALA A CA 1
ATOM 660 C C . ALA A 1 88 ? 1.594 5.734 2.266 1.00 85.56 88 ALA A C 1
ATOM 662 O O . ALA A 1 88 ? 2.216 5.957 1.231 1.00 85.56 88 ALA A O 1
ATOM 663 N N . LEU A 1 89 ? 1.772 4.616 2.978 1.00 88.00 89 LEU A N 1
ATOM 664 C CA . LEU A 1 89 ? 2.747 3.576 2.637 1.00 88.00 89 LEU A CA 1
ATOM 665 C C . LEU A 1 89 ? 2.559 2.964 1.236 1.00 88.00 89 LEU A C 1
ATOM 667 O O . LEU A 1 89 ? 3.506 3.035 0.452 1.00 88.00 89 LEU A O 1
ATOM 671 N N . PRO A 1 90 ? 1.396 2.386 0.868 1.00 84.56 90 PRO A N 1
ATOM 672 C CA . PRO A 1 90 ? 1.215 1.812 -0.464 1.00 84.56 90 PRO A CA 1
ATOM 673 C C . PRO A 1 90 ? 1.305 2.876 -1.555 1.00 84.56 90 PRO A C 1
ATOM 675 O O . PRO A 1 90 ? 1.866 2.605 -2.610 1.00 84.56 90 PRO A O 1
ATOM 678 N N . VAL A 1 91 ? 0.809 4.092 -1.305 1.00 86.56 91 VAL A N 1
ATOM 679 C CA . VAL A 1 91 ? 0.901 5.196 -2.272 1.00 86.56 91 VAL A CA 1
ATOM 680 C C . VAL A 1 91 ? 2.358 5.573 -2.531 1.00 86.56 91 VAL A C 1
ATOM 682 O O . VAL A 1 91 ? 2.756 5.692 -3.688 1.00 86.56 91 VAL A O 1
ATOM 685 N N . LEU A 1 92 ? 3.168 5.712 -1.478 1.00 88.50 92 LEU A N 1
ATOM 686 C CA . LEU A 1 92 ? 4.591 6.016 -1.604 1.00 88.50 92 LEU A CA 1
ATOM 687 C C . LEU A 1 92 ? 5.343 4.890 -2.325 1.00 88.50 92 LEU A C 1
ATOM 689 O O . LEU A 1 92 ? 6.124 5.174 -3.229 1.00 88.50 92 LEU A O 1
ATOM 693 N N . LEU A 1 93 ? 5.076 3.628 -1.969 1.00 85.88 93 LEU A N 1
ATOM 694 C CA . LEU A 1 93 ? 5.667 2.461 -2.632 1.00 85.88 93 LEU A CA 1
ATOM 695 C C . LEU A 1 93 ? 5.281 2.388 -4.113 1.00 85.88 93 LEU A C 1
ATOM 697 O O . LEU A 1 93 ? 6.149 2.192 -4.957 1.00 85.88 93 LEU A O 1
ATOM 701 N N . GLY A 1 94 ? 4.003 2.588 -4.439 1.00 84.19 94 GLY A N 1
ATOM 702 C CA . GLY A 1 94 ? 3.516 2.586 -5.817 1.00 84.19 94 GLY A CA 1
ATOM 703 C C . GLY A 1 94 ? 4.100 3.728 -6.644 1.00 84.19 94 GLY A C 1
ATOM 704 O O . GLY A 1 94 ? 4.493 3.513 -7.788 1.00 84.19 94 GLY A O 1
ATOM 705 N N . LEU A 1 95 ? 4.219 4.927 -6.066 1.00 86.81 95 LEU A N 1
ATOM 706 C CA . LEU A 1 95 ? 4.855 6.066 -6.727 1.00 86.81 95 LEU A CA 1
ATOM 707 C C . LEU A 1 95 ? 6.350 5.818 -6.958 1.00 86.81 95 LEU A C 1
ATOM 709 O O . LEU A 1 95 ? 6.863 6.097 -8.039 1.00 86.81 95 LEU A O 1
ATOM 713 N N . TRP A 1 96 ? 7.048 5.267 -5.969 1.00 85.75 96 TRP A N 1
ATOM 714 C CA . TRP A 1 96 ? 8.460 4.916 -6.096 1.00 85.75 96 TRP A CA 1
ATOM 715 C C . TRP A 1 96 ? 8.696 3.848 -7.173 1.00 85.75 96 TRP A C 1
ATOM 717 O O . TRP A 1 96 ? 9.574 4.008 -8.023 1.00 85.75 96 TRP A O 1
ATOM 727 N N . GLU A 1 97 ? 7.878 2.798 -7.192 1.00 83.56 97 GLU A N 1
ATOM 728 C CA . GLU A 1 97 ? 7.928 1.740 -8.204 1.00 83.56 97 GLU A CA 1
ATOM 729 C C . GLU A 1 97 ? 7.601 2.282 -9.605 1.00 83.56 97 GLU A C 1
ATOM 731 O O . GLU A 1 97 ? 8.254 1.929 -10.589 1.00 83.56 97 GLU A O 1
ATOM 736 N N . LEU A 1 98 ? 6.629 3.195 -9.712 1.00 83.00 98 LEU A N 1
ATOM 737 C CA . LEU A 1 98 ? 6.323 3.889 -10.963 1.00 83.00 98 LEU A CA 1
ATOM 738 C C . LEU A 1 98 ? 7.546 4.639 -11.484 1.00 83.00 98 LEU A C 1
ATOM 740 O O . LEU A 1 98 ? 7.931 4.469 -12.638 1.00 83.00 98 LEU A O 1
ATOM 744 N N . LEU A 1 99 ? 8.170 5.448 -10.632 1.00 82.69 99 LEU A N 1
ATOM 745 C CA . LEU A 1 99 ? 9.299 6.283 -11.025 1.00 82.69 99 LEU A CA 1
ATOM 746 C C . LEU A 1 99 ? 10.561 5.468 -11.344 1.00 82.69 99 LEU A C 1
ATOM 748 O O . LEU A 1 99 ? 11.351 5.895 -12.181 1.00 82.69 99 LEU A O 1
ATOM 752 N N . THR A 1 100 ? 10.757 4.303 -10.726 1.00 77.69 100 THR A N 1
ATOM 753 C CA . THR A 1 100 ? 11.952 3.466 -10.933 1.00 77.69 100 THR A CA 1
ATOM 754 C C . THR A 1 100 ? 11.749 2.399 -12.013 1.00 77.69 100 THR A C 1
ATOM 756 O O . THR A 1 100 ? 12.495 2.364 -12.989 1.00 77.69 100 THR A O 1
ATOM 759 N N . ALA A 1 101 ? 10.734 1.542 -11.884 1.00 76.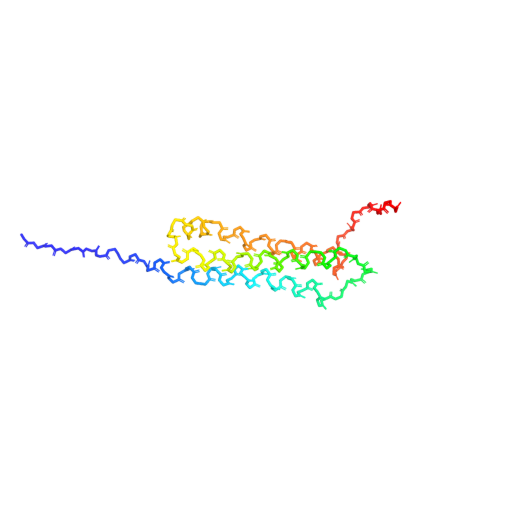44 101 ALA A N 1
ATOM 760 C CA . ALA A 1 101 ? 10.550 0.364 -12.733 1.00 76.44 101 ALA A CA 1
ATOM 761 C C . ALA A 1 101 ? 9.641 0.611 -13.948 1.00 76.44 101 ALA A C 1
ATOM 763 O O . ALA A 1 101 ? 9.886 0.052 -15.024 1.00 76.44 101 ALA A O 1
ATOM 764 N N . LYS A 1 102 ? 8.593 1.438 -13.802 1.00 77.00 102 LYS A N 1
ATOM 765 C CA . LYS A 1 102 ? 7.612 1.676 -14.883 1.00 77.00 102 LYS A CA 1
ATOM 766 C C . LYS A 1 102 ? 7.976 2.839 -15.797 1.00 77.00 102 LYS A C 1
ATOM 768 O O . LYS A 1 102 ? 7.644 2.789 -16.972 1.00 77.00 102 LYS A O 1
ATOM 773 N N . LEU A 1 103 ? 8.630 3.869 -15.268 1.00 78.38 103 LEU A N 1
ATOM 774 C CA . LEU A 1 103 ? 8.988 5.078 -16.011 1.00 78.38 103 LEU A CA 1
ATOM 775 C C . LEU A 1 103 ? 10.499 5.241 -16.200 1.00 78.38 103 LEU A C 1
ATOM 777 O O . LEU A 1 103 ? 10.906 6.080 -16.995 1.00 78.38 103 LEU A O 1
ATOM 781 N N . ALA A 1 104 ? 11.321 4.460 -15.483 1.00 73.31 104 ALA A N 1
ATOM 782 C CA . ALA A 1 104 ? 12.785 4.558 -15.509 1.00 73.31 104 ALA A CA 1
ATOM 783 C C . ALA A 1 104 ? 13.313 5.993 -15.294 1.00 73.31 104 ALA A C 1
ATOM 785 O O . ALA A 1 104 ? 14.374 6.361 -15.794 1.00 73.31 104 ALA A O 1
ATOM 786 N N . LEU A 1 105 ? 12.557 6.802 -14.545 1.00 73.06 105 LEU A N 1
ATOM 787 C CA . LEU A 1 105 ? 12.863 8.198 -14.246 1.00 73.06 105 LEU A CA 1
ATOM 788 C C . LEU A 1 105 ? 13.993 8.312 -13.221 1.00 73.06 105 LEU A C 1
ATOM 790 O O . LEU A 1 105 ? 14.819 9.216 -13.315 1.00 73.06 105 LEU A O 1
ATOM 794 N N . LEU A 1 106 ? 14.028 7.404 -12.241 1.00 69.38 106 LEU A N 1
ATOM 795 C CA . LEU A 1 106 ? 15.150 7.287 -11.316 1.00 69.38 106 LEU A CA 1
ATOM 796 C C . LEU A 1 106 ? 16.096 6.161 -11.754 1.00 69.38 106 LEU A C 1
ATOM 798 O O . LEU A 1 106 ? 15.629 5.051 -12.026 1.00 69.38 106 LEU A O 1
ATOM 802 N N . PRO A 1 107 ? 17.420 6.408 -11.769 1.00 66.69 107 PRO A N 1
ATOM 803 C CA . PRO A 1 107 ? 18.396 5.367 -12.037 1.00 66.69 107 PRO A CA 1
ATOM 804 C C . PRO A 1 107 ? 18.289 4.293 -10.955 1.00 66.69 107 PRO A C 1
ATOM 806 O O . PRO A 1 107 ? 18.371 4.563 -9.756 1.00 66.69 107 PRO A O 1
ATOM 809 N N . VAL A 1 108 ? 18.069 3.061 -11.395 1.00 62.44 108 VAL A N 1
ATOM 810 C CA . VAL A 1 108 ? 18.001 1.892 -10.520 1.00 62.44 108 VAL A CA 1
ATOM 811 C C . VAL A 1 108 ? 19.330 1.680 -9.795 1.00 62.44 108 VAL A C 1
ATOM 813 O O . VAL A 1 108 ? 20.387 1.926 -10.383 1.00 62.44 108 VAL A O 1
ATOM 816 N N . PRO A 1 109 ? 19.299 1.239 -8.522 1.00 61.69 109 PRO A N 1
ATOM 817 C CA . PRO A 1 109 ? 20.504 1.108 -7.722 1.00 61.69 109 PRO A CA 1
ATOM 818 C C . PRO A 1 109 ? 21.481 0.161 -8.418 1.00 61.69 109 PRO A C 1
ATOM 820 O O . PRO A 1 109 ? 21.120 -0.929 -8.858 1.00 61.69 109 PRO A O 1
ATOM 823 N N . PHE A 1 110 ? 22.725 0.621 -8.507 1.00 57.06 110 PHE A N 1
ATOM 824 C CA . PHE A 1 110 ? 23.855 0.083 -9.270 1.00 57.06 110 PHE A CA 1
ATOM 825 C C . PHE A 1 110 ? 24.297 -1.345 -8.877 1.00 57.06 110 PHE A C 1
ATOM 827 O O . PHE A 1 110 ? 25.321 -1.833 -9.348 1.00 57.06 110 PHE A O 1
ATOM 834 N N . PHE A 1 111 ? 23.547 -2.028 -8.011 1.00 56.72 111 PHE A N 1
ATOM 835 C CA . PHE A 1 111 ? 23.865 -3.356 -7.508 1.00 56.72 111 PHE A CA 1
ATOM 836 C C . PHE A 1 111 ? 23.156 -4.414 -8.356 1.00 56.72 111 PHE A C 1
ATOM 838 O O . PHE A 1 111 ? 22.009 -4.788 -8.108 1.00 56.72 111 PHE A O 1
ATOM 845 N N . ALA A 1 112 ? 23.847 -4.894 -9.390 1.00 54.16 112 ALA A N 1
ATOM 846 C CA . ALA A 1 112 ? 23.515 -6.182 -9.983 1.00 54.16 112 ALA A CA 1
ATOM 847 C C . ALA A 1 112 ? 23.673 -7.266 -8.894 1.00 54.16 112 ALA A C 1
ATOM 849 O O . ALA A 1 112 ? 24.703 -7.270 -8.215 1.00 54.16 112 ALA A O 1
ATOM 850 N N . PRO A 1 113 ? 22.689 -8.158 -8.684 1.00 48.25 113 PRO A N 1
ATOM 851 C CA . PRO A 1 113 ? 22.847 -9.252 -7.734 1.00 48.25 113 PRO A CA 1
ATOM 852 C C . PRO A 1 113 ? 24.004 -10.151 -8.197 1.00 48.25 113 PRO A C 1
ATOM 854 O O . PRO A 1 113 ? 23.981 -10.569 -9.361 1.00 48.25 113 PRO A O 1
ATOM 857 N N . PRO A 1 114 ? 25.006 -10.450 -7.348 1.00 60.97 114 PRO A N 1
ATOM 858 C CA . PRO A 1 114 ? 25.907 -11.559 -7.625 1.00 60.97 114 PRO A CA 1
ATOM 859 C C . PRO A 1 114 ? 25.067 -12.842 -7.630 1.00 60.97 114 PRO A C 1
ATOM 861 O O . PRO A 1 114 ? 24.248 -13.047 -6.733 1.00 60.97 114 PRO A O 1
ATOM 864 N N . GLN A 1 115 ? 25.210 -13.627 -8.696 1.00 67.94 115 GLN A N 1
ATOM 865 C CA . GLN A 1 115 ? 24.551 -14.925 -8.850 1.00 67.94 115 GLN A CA 1
ATOM 866 C C . GLN A 1 115 ? 25.236 -15.979 -7.987 1.00 67.94 115 GLN A C 1
ATOM 868 O O . GLN A 1 115 ? 26.481 -15.900 -7.865 1.00 67.94 115 GLN A O 1
#

Sequence (115 aa):
MSSTDATVLNPPVALKLGWQGAAVVTAWVAVALLISYWPNAVRNWPMTQGLANLCLGVAALFIVLSLLGRRLSTLALRLRTAAPWLIALPVLLGLWELLTAKLALLPVPFFAPPQ

Secondary structure (DSSP, 8-state):
------------HHHHHHHHHHHHHHHHHHHHHHHHHSPPSSS--TTHHHHHHHHHHHHHHHHHHHHHHTT-HHHHHHHHHHHHHHHHHHHHHHHHHIIIIIS--SPPPS-PPP-

pLDDT: mean 74.3, std 12.53, range [44.12, 91.12]

Organism: NCBI:txid2304625